Protein AF-A0A9P4MRL9-F1 (afdb_monomer_lite)

Radius of gyration: 18.35 Å; chains: 1; bounding box: 32×48×47 Å

Sequence (124 aa):
MLIGCDGSRSRVRQLRYPTSFQNNSLPIRLLGVLVSFTRSGCHAMLSLDPYFFKGTGPLTSAYLWFSFLSVPPGSNSNDEVVCQIIVSWPYRPGFRGREDAVDPPKSNSGKFLAVYHAGSPELG

Secondary structure (DSSP, 8-state):
------GGG-HHHHHH-TTS-PPPPPSEEEEEEEEEEETTTTHHHHHH-SSEEEEEETTTTEEEEEEESS-S--TTS-SEEEEEEEEEEE-STTGGG-SSPPPPPSSHHHHHHHHHHHT-S---

Structure (mmCIF, N/CA/C/O backbone):
data_AF-A0A9P4MRL9-F1
#
_entry.id   AF-A0A9P4MRL9-F1
#
loop_
_atom_site.group_PDB
_atom_site.id
_atom_site.type_symbol
_atom_site.label_atom_id
_atom_site.label_alt_id
_atom_site.label_comp_id
_atom_site.label_asym_id
_atom_site.label_entity_id
_atom_site.label_seq_id
_atom_site.pdbx_PDB_ins_code
_atom_site.Cartn_x
_atom_site.Cartn_y
_atom_site.Cartn_z
_atom_site.occupancy
_atom_site.B_iso_or_equiv
_atom_site.auth_seq_id
_atom_site.auth_comp_id
_atom_site.auth_asym_id
_atom_site.auth_atom_id
_atom_site.pdbx_PDB_model_num
ATO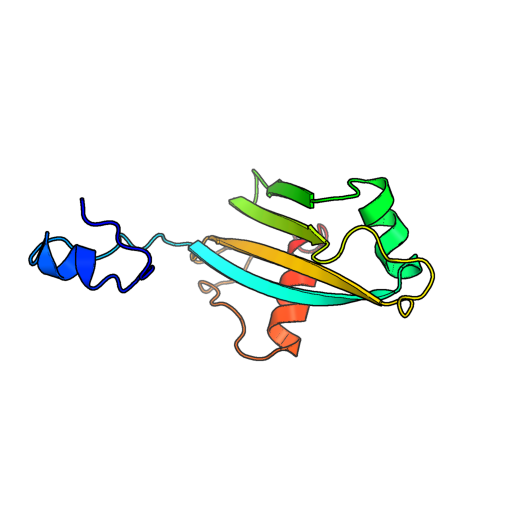M 1 N N . MET A 1 1 ? -10.964 27.034 14.138 1.00 82.69 1 MET A N 1
ATOM 2 C CA . MET A 1 1 ? -11.150 25.727 13.466 1.00 82.69 1 MET A CA 1
ATOM 3 C C . MET A 1 1 ? -9.912 24.878 13.727 1.00 82.69 1 MET A C 1
ATOM 5 O O . MET A 1 1 ? -8.823 25.398 13.536 1.00 82.69 1 MET A O 1
ATOM 9 N N . LEU A 1 2 ? -10.062 23.636 14.204 1.00 87.75 2 LEU A N 1
ATOM 10 C CA . LEU A 1 2 ? -8.951 22.699 14.440 1.00 87.75 2 LEU A CA 1
ATOM 11 C C . LEU A 1 2 ? -9.031 21.568 13.410 1.00 87.75 2 LEU A C 1
ATOM 13 O O . LEU A 1 2 ? -10.067 20.914 13.317 1.00 87.75 2 LEU A O 1
ATOM 17 N N . ILE A 1 3 ? -7.950 21.338 12.664 1.00 91.12 3 ILE A N 1
ATOM 18 C CA . ILE A 1 3 ? -7.831 20.235 11.702 1.00 91.12 3 ILE A CA 1
ATOM 19 C C . ILE A 1 3 ? -6.713 19.308 12.186 1.00 91.12 3 ILE A C 1
ATOM 21 O O . ILE A 1 3 ? -5.595 19.758 12.422 1.00 91.12 3 ILE A O 1
ATOM 25 N N . GLY A 1 4 ? -7.022 18.022 12.360 1.00 91.00 4 GLY A N 1
ATOM 26 C CA . GLY A 1 4 ? -6.040 16.995 12.712 1.00 91.00 4 GLY A CA 1
ATOM 27 C C . GLY A 1 4 ? -5.474 16.315 11.467 1.00 91.00 4 GLY A C 1
ATOM 28 O O . GLY A 1 4 ? -6.221 15.674 10.733 1.00 91.00 4 GLY A O 1
ATOM 29 N N . CYS A 1 5 ? -4.160 16.423 11.258 1.00 93.62 5 CYS A N 1
ATOM 30 C CA . CYS A 1 5 ? -3.415 15.762 10.174 1.00 93.62 5 CYS A CA 1
ATOM 31 C C . CYS A 1 5 ? -2.385 14.753 10.724 1.00 93.62 5 CYS A C 1
ATOM 33 O O . CYS A 1 5 ? -1.312 14.562 10.164 1.00 93.62 5 CYS A O 1
ATOM 35 N N . ASP A 1 6 ? -2.693 14.130 11.861 1.00 94.06 6 ASP A N 1
ATOM 36 C CA . ASP A 1 6 ? -1.797 13.318 12.697 1.00 94.06 6 ASP A CA 1
ATOM 37 C C . ASP A 1 6 ? -2.065 11.796 12.605 1.00 94.06 6 ASP A C 1
ATOM 39 O O . ASP A 1 6 ? -1.576 10.994 13.405 1.00 94.06 6 ASP A O 1
ATOM 43 N N . GLY A 1 7 ? -2.816 11.377 11.583 1.00 92.06 7 GLY A N 1
ATOM 44 C CA . GLY A 1 7 ? -2.909 9.987 11.133 1.00 92.06 7 GLY A CA 1
ATOM 45 C C . GLY A 1 7 ? -3.639 9.020 12.074 1.00 92.06 7 GLY A C 1
ATOM 46 O O . GLY A 1 7 ? -4.543 9.377 12.838 1.00 92.06 7 GLY A O 1
ATOM 47 N N . SER A 1 8 ? -3.273 7.734 11.996 1.00 91.50 8 SER A N 1
ATOM 48 C CA . SER A 1 8 ? -3.975 6.654 12.710 1.00 91.50 8 SER A CA 1
ATOM 49 C C . SER A 1 8 ? -3.874 6.771 14.232 1.00 91.50 8 SER A C 1
ATOM 51 O O . SER A 1 8 ? -4.787 6.328 14.926 1.00 91.50 8 SER A O 1
ATOM 53 N N . ARG A 1 9 ? -2.826 7.427 14.745 1.00 92.50 9 ARG A N 1
ATOM 54 C CA . ARG A 1 9 ? -2.581 7.683 16.175 1.00 92.50 9 ARG A CA 1
ATOM 55 C C . ARG A 1 9 ? -2.929 9.119 16.590 1.00 92.50 9 ARG A C 1
ATOM 57 O O . ARG A 1 9 ? -2.333 9.640 17.526 1.00 92.50 9 ARG A O 1
ATOM 64 N N . SER A 1 10 ? -3.894 9.734 15.902 1.00 95.38 10 SER A N 1
ATOM 65 C CA . SER A 1 10 ? -4.283 11.135 16.086 1.00 95.38 10 SER A CA 1
ATOM 66 C C . SER A 1 10 ? -4.469 11.536 17.554 1.00 95.38 10 SER A C 1
ATOM 68 O O . SER A 1 10 ? -5.350 11.026 18.254 1.00 95.38 10 SER A O 1
ATOM 70 N N . ARG A 1 11 ? -3.656 12.494 18.002 1.00 93.94 11 ARG A N 1
ATOM 71 C CA . ARG A 1 11 ? -3.762 13.150 19.302 1.00 93.94 11 ARG A CA 1
ATOM 72 C C . ARG A 1 11 ? -4.935 14.118 19.330 1.00 93.94 11 ARG A C 1
ATOM 74 O O . ARG A 1 11 ? -5.609 14.208 20.351 1.00 93.94 11 ARG A O 1
ATOM 81 N N . VAL A 1 12 ? -5.233 14.775 18.207 1.00 95.38 12 VAL A N 1
ATOM 82 C CA . VAL A 1 12 ? -6.425 15.628 18.078 1.00 95.38 12 VAL A CA 1
ATOM 83 C C . VAL A 1 12 ? -7.697 14.813 18.334 1.00 95.38 12 VAL A C 1
ATOM 85 O O . VAL A 1 12 ? -8.545 15.228 19.126 1.00 95.38 12 VAL A O 1
ATOM 88 N N . ARG A 1 13 ? -7.806 13.611 17.747 1.00 94.50 13 ARG A N 1
ATOM 89 C CA . ARG A 1 13 ? -8.944 12.709 17.980 1.00 94.50 13 ARG A CA 1
ATOM 90 C C . ARG A 1 13 ? -9.015 12.232 19.430 1.00 94.50 13 ARG A C 1
ATOM 92 O O . ARG A 1 13 ? -10.102 12.227 19.996 1.00 94.50 13 ARG A O 1
ATOM 99 N N . GLN A 1 14 ? -7.877 11.895 20.042 1.00 95.38 14 GLN A N 1
ATOM 100 C CA . GLN A 1 14 ? -7.809 11.521 21.463 1.00 95.38 14 GLN A CA 1
ATOM 101 C C . GLN A 1 14 ? -8.297 12.639 22.390 1.00 95.38 14 GLN A C 1
ATOM 103 O O . GLN A 1 14 ? -9.048 12.369 23.319 1.00 95.38 14 GLN A O 1
ATOM 108 N N . LEU A 1 15 ? -7.904 13.890 22.133 1.00 95.06 15 LEU A N 1
ATOM 109 C CA . LEU A 1 15 ? -8.318 15.032 22.952 1.00 95.06 15 LEU A CA 1
ATOM 110 C C . LEU A 1 15 ? -9.816 15.320 22.818 1.00 95.06 15 LEU A C 1
ATOM 112 O O . LEU A 1 15 ? -10.475 15.629 23.807 1.00 95.06 15 LEU A O 1
ATOM 116 N N . ARG A 1 16 ? -10.368 15.217 21.602 1.00 94.00 16 ARG A N 1
ATOM 117 C CA . ARG A 1 16 ? -11.782 15.532 21.356 1.00 94.00 16 ARG A CA 1
ATOM 118 C C . ARG A 1 16 ? -12.738 14.398 21.737 1.00 94.00 16 ARG A C 1
ATOM 120 O O . ARG A 1 16 ? -13.881 14.688 22.100 1.00 94.00 16 ARG A O 1
ATOM 127 N N . TYR A 1 17 ? -12.283 13.150 21.640 1.00 93.94 17 TYR A N 1
ATOM 128 C CA . TYR A 1 17 ? -13.068 11.930 21.851 1.00 93.94 17 TYR A CA 1
ATOM 129 C C . TYR A 1 17 ? -12.315 10.943 22.759 1.00 93.94 17 TYR A C 1
ATOM 131 O O . TYR A 1 17 ? -11.924 9.861 22.312 1.00 93.94 17 TYR A O 1
ATOM 139 N N . PRO A 1 18 ? -12.101 11.285 24.041 1.00 94.56 18 PRO A N 1
ATOM 140 C CA . PRO A 1 18 ? -11.195 10.547 24.924 1.00 94.56 18 PRO A CA 1
ATOM 141 C C . PRO A 1 18 ? -11.600 9.089 25.173 1.00 94.56 18 PRO A C 1
ATOM 143 O O . PRO A 1 18 ? -10.745 8.269 25.490 1.00 94.56 18 PRO A O 1
ATOM 146 N N . THR A 1 19 ? -12.873 8.739 24.992 1.00 96.62 19 THR A N 1
ATOM 147 C CA . THR A 1 19 ? -13.394 7.378 25.201 1.00 96.62 19 THR A CA 1
ATOM 148 C C . THR A 1 19 ? -13.619 6.595 23.905 1.00 96.62 19 THR A C 1
ATOM 150 O O . THR A 1 19 ? -13.830 5.388 23.958 1.00 96.62 19 THR A O 1
ATOM 153 N N . SER A 1 20 ? -13.560 7.244 22.736 1.00 94.06 20 SER A N 1
ATOM 154 C CA . SER A 1 20 ? -13.939 6.643 21.446 1.00 94.06 20 SER A CA 1
ATOM 155 C C . SER A 1 20 ? -12.991 7.018 20.298 1.00 94.06 20 SER A C 1
ATOM 157 O O . SER A 1 20 ? -13.398 7.110 19.143 1.00 94.06 20 SER A O 1
ATOM 159 N N . PHE A 1 21 ? -11.715 7.269 20.599 1.00 93.94 21 PHE A N 1
ATOM 160 C CA . PHE A 1 21 ? -10.706 7.664 19.605 1.00 93.94 21 PHE A CA 1
ATOM 161 C C . PHE A 1 21 ? -10.084 6.493 18.830 1.00 93.94 21 PHE A C 1
ATOM 163 O O . PHE A 1 21 ? -9.325 6.722 17.879 1.00 93.94 21 PHE A O 1
ATOM 170 N N . GLN A 1 22 ? -10.335 5.261 19.277 1.00 94.62 22 GLN A N 1
ATOM 171 C CA . GLN A 1 22 ? -9.738 4.048 18.725 1.00 94.62 22 GLN A CA 1
ATOM 172 C C . GLN A 1 22 ? -10.261 3.772 17.313 1.00 94.62 22 GLN A C 1
ATOM 174 O O . GLN A 1 22 ? -11.422 4.033 17.006 1.00 94.62 22 GLN A O 1
ATOM 179 N N . ASN A 1 23 ? -9.400 3.237 16.446 1.00 92.44 23 ASN A N 1
ATOM 180 C CA . ASN A 1 23 ? -9.812 2.848 15.097 1.00 92.44 23 ASN A CA 1
ATOM 181 C C . ASN A 1 23 ? -10.449 1.456 15.119 1.00 92.44 23 ASN A C 1
ATOM 183 O O . ASN A 1 23 ? -9.954 0.552 15.793 1.00 92.44 23 ASN A O 1
ATOM 187 N N . ASN A 1 24 ? -11.476 1.258 14.294 1.00 91.44 24 ASN A N 1
ATOM 188 C CA . ASN A 1 24 ? -11.987 -0.077 14.003 1.00 91.44 24 ASN A CA 1
ATOM 189 C C . ASN A 1 24 ? -10.972 -0.821 13.129 1.00 91.44 24 ASN A C 1
ATOM 191 O O . ASN A 1 24 ? -10.661 -0.387 12.018 1.00 91.44 24 ASN A O 1
ATOM 195 N N . SER A 1 25 ? -10.438 -1.930 13.638 1.00 91.00 25 SER A N 1
ATOM 196 C CA . SER A 1 25 ? -9.496 -2.758 12.885 1.00 91.00 25 SER A CA 1
ATOM 197 C C . SER A 1 25 ? -10.255 -3.650 11.912 1.00 91.00 25 SER A C 1
ATOM 199 O O . SER A 1 25 ? -11.076 -4.467 12.322 1.00 91.00 25 SER A O 1
ATOM 201 N N . LEU A 1 26 ? -9.974 -3.498 10.620 1.00 91.62 26 LEU A N 1
ATOM 202 C CA . LEU A 1 26 ? -10.530 -4.366 9.587 1.00 91.62 26 LEU A CA 1
ATOM 203 C C . LEU A 1 26 ? -9.705 -5.661 9.490 1.00 91.62 26 LEU A C 1
ATOM 205 O O . LEU A 1 26 ? -8.479 -5.603 9.635 1.00 91.62 26 LEU A O 1
ATOM 209 N N . PRO A 1 27 ? -10.325 -6.819 9.195 1.00 93.31 27 PRO A N 1
ATOM 210 C CA . PRO A 1 27 ? -9.623 -8.087 8.984 1.00 93.31 27 PRO A CA 1
ATOM 211 C C . PRO A 1 27 ? -8.967 -8.119 7.594 1.00 93.31 27 PRO A C 1
ATOM 213 O O . PRO A 1 27 ? -9.234 -8.987 6.768 1.00 93.31 27 PRO A O 1
ATOM 216 N N . ILE A 1 28 ? -8.130 -7.125 7.309 1.00 93.06 28 ILE A N 1
ATOM 217 C CA . ILE A 1 28 ? -7.435 -6.919 6.040 1.00 93.06 28 ILE A CA 1
ATOM 218 C C . ILE A 1 28 ? -5.975 -6.606 6.367 1.00 93.06 28 ILE A C 1
ATOM 220 O O . ILE A 1 28 ? -5.667 -5.963 7.376 1.00 93.06 28 ILE A O 1
ATOM 224 N N . ARG A 1 29 ? -5.060 -7.068 5.521 1.00 93.69 29 ARG A N 1
ATOM 225 C CA . ARG A 1 29 ? -3.657 -6.652 5.534 1.00 93.69 29 ARG A CA 1
ATOM 226 C C . ARG A 1 29 ? -3.347 -5.866 4.284 1.00 93.69 29 ARG A 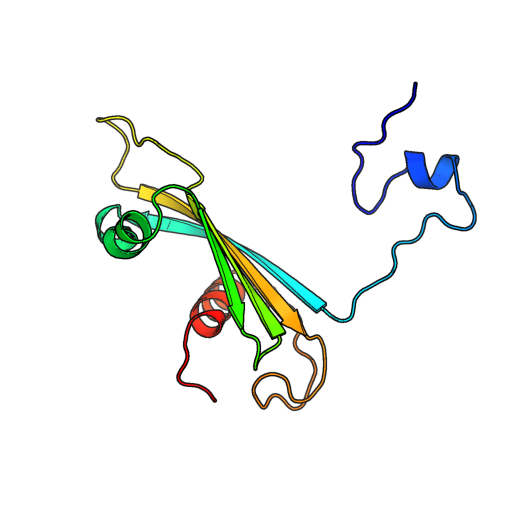C 1
ATOM 228 O O . ARG A 1 29 ? -3.899 -6.140 3.228 1.00 93.69 29 ARG A O 1
ATOM 235 N N . LEU A 1 30 ? -2.488 -4.869 4.435 1.00 93.25 30 LEU A N 1
ATOM 236 C CA . LEU A 1 30 ? -2.078 -3.974 3.367 1.00 93.25 30 LEU A CA 1
ATOM 237 C C . LEU A 1 30 ? -0.559 -3.864 3.380 1.00 93.25 30 LEU A C 1
ATOM 239 O O . LEU A 1 30 ? 0.054 -3.709 4.437 1.00 93.25 30 LEU A O 1
ATOM 243 N N . LEU A 1 31 ? 0.033 -3.935 2.196 1.00 94.75 31 LEU A N 1
ATOM 244 C CA . LEU A 1 31 ? 1.458 -3.781 1.972 1.00 94.75 31 LEU A CA 1
ATOM 245 C C . LEU A 1 31 ? 1.670 -2.787 0.836 1.00 94.75 31 LEU A C 1
ATOM 247 O O . LEU A 1 31 ? 1.193 -3.005 -0.272 1.00 94.75 31 LEU A O 1
ATOM 251 N N . GLY A 1 32 ? 2.410 -1.719 1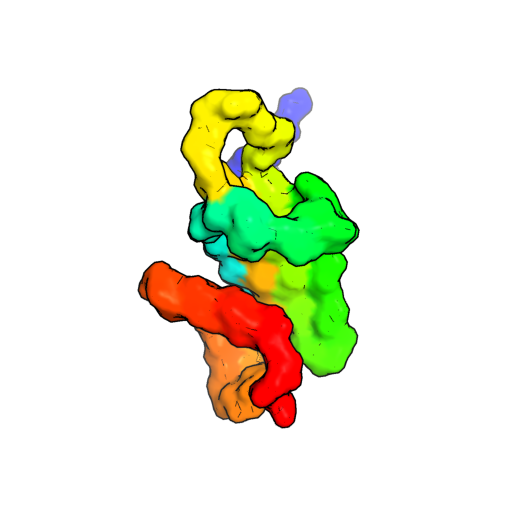.120 1.00 93.12 32 GLY A N 1
ATOM 252 C CA . GLY A 1 32 ? 2.932 -0.803 0.113 1.00 93.12 32 GLY A CA 1
ATOM 253 C C . GLY A 1 32 ? 4.425 -1.027 -0.093 1.00 93.12 32 GLY A C 1
ATOM 254 O O . GLY A 1 32 ? 5.165 -1.195 0.880 1.00 93.12 32 GLY A O 1
ATOM 255 N N . VAL A 1 33 ? 4.868 -1.006 -1.345 1.00 92.44 33 VAL A N 1
ATOM 256 C CA . VAL A 1 33 ? 6.281 -1.034 -1.731 1.00 92.44 33 VAL A CA 1
ATOM 257 C C . VAL A 1 33 ? 6.579 0.072 -2.734 1.00 92.44 33 VAL A C 1
ATOM 259 O O . VAL A 1 33 ? 5.707 0.494 -3.496 1.00 92.44 33 VAL A O 1
ATOM 262 N N . LEU A 1 34 ? 7.833 0.515 -2.728 1.00 91.31 34 LEU A N 1
ATOM 263 C CA . LEU A 1 34 ? 8.413 1.323 -3.789 1.00 91.31 34 LEU A CA 1
ATOM 264 C C . LEU A 1 34 ? 9.369 0.439 -4.574 1.00 91.31 34 LEU A C 1
ATOM 266 O O . LEU A 1 34 ? 10.184 -0.263 -3.974 1.00 91.31 34 LEU A O 1
ATOM 270 N N . VAL A 1 35 ? 9.235 0.450 -5.894 1.00 87.38 35 VAL A N 1
ATOM 271 C CA . VAL A 1 35 ? 10.059 -0.362 -6.786 1.00 87.38 35 VAL A CA 1
ATOM 272 C C . VAL A 1 35 ? 10.558 0.511 -7.919 1.00 87.38 35 VAL A C 1
ATOM 274 O O . VAL A 1 35 ? 9.778 1.205 -8.569 1.00 87.38 35 VAL A O 1
ATOM 277 N N . SER A 1 36 ? 11.861 0.449 -8.145 1.00 87.25 36 SER A N 1
ATOM 278 C CA . SER A 1 36 ? 12.507 1.052 -9.296 1.00 87.25 36 SER A CA 1
ATOM 279 C C . SER A 1 36 ? 12.513 0.079 -10.463 1.00 87.25 36 SER A C 1
ATOM 281 O O . SER A 1 36 ? 12.923 -1.074 -10.320 1.00 87.25 36 SER A O 1
ATOM 283 N N . PHE A 1 37 ? 12.087 0.553 -11.624 1.00 84.69 37 PHE A N 1
ATOM 284 C CA . PHE A 1 37 ? 12.125 -0.192 -12.874 1.00 84.69 37 PHE A CA 1
ATOM 285 C C . PHE A 1 37 ? 12.835 0.619 -13.944 1.00 84.69 37 PHE A C 1
ATOM 287 O O . PHE A 1 37 ? 12.869 1.842 -13.875 1.00 84.69 37 PHE A O 1
ATOM 294 N N . THR A 1 38 ? 13.345 -0.047 -14.976 1.00 86.31 38 THR A N 1
ATOM 295 C CA . THR A 1 38 ? 13.731 0.665 -16.193 1.00 86.31 38 THR A CA 1
ATOM 296 C C . THR A 1 38 ? 12.486 1.108 -16.959 1.00 86.31 38 THR A C 1
ATOM 298 O O . THR A 1 38 ? 11.437 0.457 -16.910 1.00 86.31 38 THR A O 1
ATOM 301 N N . ARG A 1 39 ? 12.596 2.183 -17.739 1.00 80.69 39 ARG A N 1
ATOM 302 C CA . ARG A 1 39 ? 11.505 2.673 -18.590 1.00 80.69 39 ARG A CA 1
ATOM 303 C C . ARG A 1 39 ? 11.001 1.610 -19.567 1.00 80.69 39 ARG A C 1
ATOM 305 O O . ARG A 1 39 ? 9.795 1.489 -19.768 1.00 80.69 39 ARG A O 1
ATOM 312 N N . SER A 1 40 ? 11.912 0.813 -20.127 1.00 83.94 40 SER A N 1
ATOM 313 C CA . SER A 1 40 ? 11.570 -0.341 -20.965 1.00 83.94 40 SER A CA 1
ATOM 314 C C . SER A 1 40 ? 10.833 -1.430 -20.178 1.00 83.94 40 SER A C 1
ATOM 316 O O . SER A 1 40 ? 9.835 -1.956 -20.664 1.00 83.94 40 SER A O 1
ATOM 318 N N . GLY A 1 41 ? 11.250 -1.711 -18.938 1.00 84.38 41 GLY A N 1
ATOM 319 C CA . GLY A 1 41 ? 10.585 -2.667 -18.047 1.00 84.38 41 GLY A CA 1
ATOM 320 C C . GLY A 1 41 ? 9.167 -2.250 -17.644 1.00 84.38 41 GLY A C 1
ATOM 321 O O . GLY A 1 41 ? 8.314 -3.102 -17.416 1.00 84.38 41 GLY A O 1
ATOM 322 N N . CYS A 1 42 ? 8.882 -0.946 -17.626 1.00 83.94 42 CYS A N 1
ATOM 323 C CA . CYS A 1 42 ? 7.553 -0.400 -17.348 1.00 83.94 42 CYS A CA 1
ATOM 324 C C . CYS A 1 42 ? 6.688 -0.154 -18.590 1.00 83.94 42 CYS A C 1
ATOM 326 O O . CYS A 1 42 ? 5.571 0.338 -18.438 1.00 83.94 42 CYS A O 1
ATOM 328 N N . HIS A 1 43 ? 7.148 -0.482 -19.802 1.00 84.25 43 HIS A N 1
ATOM 329 C CA . HIS A 1 43 ? 6.437 -0.123 -21.035 1.00 84.25 43 HIS A CA 1
ATOM 330 C C . HIS A 1 43 ? 4.997 -0.656 -21.082 1.00 84.25 43 HIS A C 1
ATOM 332 O O . HIS A 1 43 ? 4.082 0.078 -21.453 1.00 84.25 43 HIS A O 1
ATOM 338 N N . ALA A 1 44 ? 4.780 -1.899 -20.643 1.00 85.94 44 ALA A N 1
ATOM 339 C CA . ALA A 1 44 ? 3.443 -2.485 -20.566 1.00 85.94 44 ALA A CA 1
ATOM 340 C C . ALA A 1 44 ? 2.523 -1.706 -19.611 1.00 85.94 44 ALA A C 1
ATOM 342 O O . ALA A 1 44 ? 1.372 -1.441 -19.946 1.00 85.94 44 ALA A O 1
ATOM 343 N N . MET A 1 45 ? 3.043 -1.283 -18.455 1.00 86.62 45 MET A N 1
ATOM 344 C CA . MET A 1 45 ? 2.273 -0.503 -17.480 1.00 86.62 45 MET A CA 1
ATOM 345 C C . MET A 1 45 ? 1.992 0.911 -17.988 1.00 86.62 45 MET A C 1
ATOM 347 O O . MET A 1 45 ? 0.859 1.364 -17.895 1.00 86.62 45 MET A O 1
ATOM 351 N N . LEU A 1 46 ? 2.979 1.568 -18.606 1.00 83.06 46 LEU A N 1
ATOM 352 C CA . LEU A 1 46 ? 2.814 2.884 -19.235 1.00 83.06 46 LEU A CA 1
ATOM 353 C C . LEU A 1 46 ? 1.786 2.866 -20.375 1.00 83.06 46 LEU A C 1
ATOM 355 O O . LEU A 1 46 ? 1.090 3.855 -20.581 1.00 83.06 46 LEU A O 1
ATOM 359 N N . SER A 1 47 ? 1.708 1.755 -21.112 1.00 86.75 47 SER A N 1
ATOM 360 C CA . SER A 1 47 ? 0.743 1.574 -22.202 1.00 86.75 47 SER A CA 1
ATOM 361 C C . SER A 1 47 ? -0.671 1.303 -21.691 1.00 86.75 47 SER A C 1
ATOM 363 O O . SER A 1 47 ? -1.634 1.622 -22.381 1.00 86.75 47 SER A O 1
ATOM 365 N N . LEU A 1 48 ? -0.797 0.708 -20.500 1.00 87.62 48 LEU A N 1
ATOM 366 C CA . LEU A 1 48 ? -2.081 0.451 -19.855 1.00 87.62 48 LEU A CA 1
ATOM 367 C C . LEU A 1 48 ? -2.658 1.729 -19.234 1.00 87.62 48 LEU A C 1
ATOM 369 O O . LEU A 1 48 ? -3.794 2.090 -19.524 1.00 87.62 48 LEU A O 1
ATOM 373 N N . ASP A 1 49 ? -1.878 2.392 -18.378 1.00 85.44 49 ASP A N 1
ATOM 374 C CA . ASP A 1 49 ? -2.220 3.680 -17.777 1.00 85.44 49 ASP A CA 1
ATOM 375 C C . ASP A 1 49 ? -0.928 4.445 -17.423 1.00 85.44 49 ASP A C 1
ATOM 377 O O . ASP A 1 49 ? -0.117 3.955 -16.629 1.00 85.44 49 ASP A O 1
ATOM 381 N N . PRO A 1 50 ? -0.704 5.650 -17.976 1.00 77.50 50 PRO A N 1
ATOM 382 C CA . PRO A 1 50 ? 0.529 6.401 -17.754 1.00 77.50 50 PRO A CA 1
ATOM 383 C C . PRO A 1 50 ? 0.634 7.047 -16.362 1.00 77.50 50 PRO A C 1
ATOM 385 O O . PRO A 1 50 ? 1.690 7.585 -16.030 1.00 77.50 50 PRO A O 1
ATOM 388 N N . TYR A 1 51 ? -0.423 7.020 -15.548 1.00 77.06 51 TYR A N 1
ATOM 389 C CA . TYR A 1 51 ? -0.471 7.674 -14.243 1.00 77.06 51 TYR A CA 1
ATOM 390 C C . TYR A 1 51 ? -0.628 6.663 -13.110 1.00 77.06 51 TYR A C 1
ATOM 392 O O . TYR A 1 51 ? 0.272 6.508 -12.276 1.00 77.06 51 TYR A O 1
ATOM 400 N N . PHE A 1 52 ? -1.772 5.988 -13.049 1.00 82.38 52 PHE A N 1
ATOM 401 C CA . PHE A 1 52 ? -2.068 5.006 -12.017 1.00 82.38 52 PHE A CA 1
ATOM 402 C C . PHE A 1 52 ? -3.268 4.153 -12.405 1.00 82.38 52 PHE A C 1
ATOM 404 O O . PHE A 1 52 ? -4.254 4.651 -12.931 1.00 82.38 52 PHE A O 1
ATOM 411 N N . PHE A 1 53 ? -3.250 2.884 -12.017 1.00 87.31 53 PHE A N 1
ATOM 412 C CA . PHE A 1 53 ? -4.413 2.017 -12.146 1.00 87.31 53 PHE A CA 1
ATOM 413 C C . PHE A 1 53 ? -4.679 1.269 -10.845 1.00 87.31 53 PHE A C 1
ATOM 415 O O . PHE A 1 53 ? -3.813 1.105 -9.979 1.00 87.31 53 PHE A O 1
ATOM 422 N N . LYS A 1 54 ? -5.928 0.836 -10.689 1.00 90.12 54 LYS A N 1
ATOM 423 C CA . LYS A 1 54 ? -6.398 0.105 -9.515 1.00 90.12 54 LYS A CA 1
ATOM 424 C C . LYS A 1 54 ? -7.204 -1.093 -9.970 1.00 90.12 54 LYS A C 1
ATOM 426 O O . LYS A 1 54 ? -7.957 -1.003 -10.934 1.00 90.12 54 LYS A O 1
ATOM 431 N N . GLY A 1 55 ? -7.060 -2.196 -9.252 1.00 87.19 55 GLY A N 1
ATOM 432 C CA . GLY A 1 55 ? -7.757 -3.439 -9.536 1.00 87.19 55 GLY A CA 1
ATOM 433 C C . GLY A 1 55 ? -8.338 -4.041 -8.271 1.00 87.19 55 GLY A C 1
ATOM 434 O O . GLY A 1 55 ? -7.768 -3.918 -7.186 1.00 87.19 55 GLY A O 1
ATOM 435 N N . THR A 1 56 ? -9.471 -4.716 -8.420 1.00 87.44 56 THR A N 1
ATOM 436 C CA . THR A 1 56 ? -10.018 -5.591 -7.383 1.00 87.44 56 THR A CA 1
ATOM 437 C C . THR A 1 56 ? -10.238 -6.971 -7.976 1.00 87.44 56 THR A C 1
ATOM 439 O O . THR A 1 56 ? -10.679 -7.101 -9.115 1.00 87.44 56 THR A O 1
ATOM 442 N N . GLY A 1 57 ? -9.903 -8.005 -7.213 1.00 82.62 57 GLY A N 1
ATOM 443 C CA . GLY A 1 57 ? -10.233 -9.381 -7.553 1.00 82.62 57 GLY A CA 1
ATOM 444 C C . GLY A 1 57 ? -11.515 -9.779 -6.827 1.00 82.62 57 GLY A C 1
ATOM 445 O O . GLY A 1 57 ? -11.431 -10.032 -5.627 1.00 82.62 57 GLY A O 1
ATOM 446 N N . PRO A 1 58 ? -12.686 -9.868 -7.484 1.00 81.12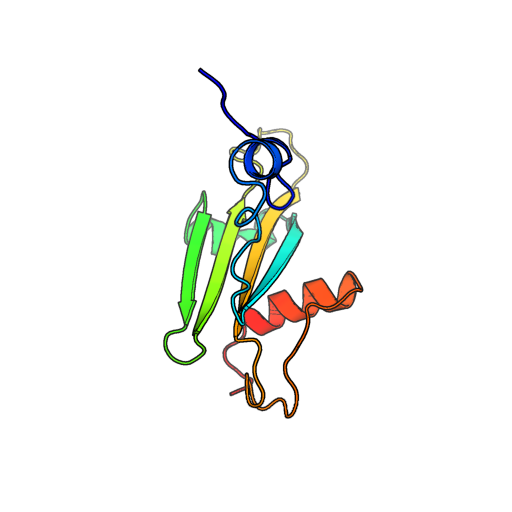 58 PRO A N 1
ATOM 447 C CA . PRO A 1 58 ? -13.934 -10.214 -6.797 1.00 81.12 58 PRO A CA 1
ATOM 448 C C . PRO A 1 58 ? -13.871 -11.599 -6.132 1.00 81.12 58 PRO A C 1
ATOM 450 O O . PRO A 1 58 ? -14.363 -11.768 -5.021 1.00 81.12 58 PRO A O 1
ATOM 453 N N . LEU A 1 59 ? -13.184 -12.562 -6.757 1.00 82.12 59 LEU A N 1
ATOM 454 C CA . LEU A 1 59 ? -13.011 -13.920 -6.225 1.00 82.12 59 LEU A CA 1
ATOM 455 C C . LEU A 1 59 ? -12.080 -13.978 -5.006 1.00 82.12 59 LEU A C 1
ATOM 457 O O . LEU A 1 59 ? -12.307 -14.743 -4.074 1.00 82.12 59 LEU A O 1
ATOM 461 N N . THR A 1 60 ? -11.022 -13.168 -5.000 1.00 80.06 60 THR A N 1
ATOM 462 C CA . THR A 1 60 ? -9.994 -13.194 -3.947 1.00 80.06 60 THR A CA 1
ATOM 463 C C . THR A 1 60 ? -10.229 -12.146 -2.865 1.00 80.06 60 THR A C 1
ATOM 465 O O . THR A 1 60 ? -9.590 -12.197 -1.815 1.00 80.06 60 THR A O 1
ATOM 468 N N . SER A 1 61 ? -11.122 -11.184 -3.119 1.00 85.69 61 SER A N 1
ATOM 469 C CA . SER A 1 61 ? -11.271 -9.949 -2.341 1.00 85.69 61 SER A CA 1
ATOM 470 C C . SER A 1 61 ? -9.944 -9.195 -2.157 1.00 85.69 61 SER A C 1
ATOM 472 O O . SER A 1 61 ? -9.758 -8.486 -1.169 1.00 85.69 61 SER A O 1
ATOM 474 N N . ALA A 1 62 ? -9.002 -9.376 -3.089 1.00 85.94 62 ALA A N 1
ATOM 475 C CA . ALA A 1 62 ? -7.727 -8.674 -3.089 1.00 85.94 62 ALA A CA 1
ATOM 476 C C . ALA A 1 62 ? -7.852 -7.335 -3.820 1.00 85.94 62 ALA A C 1
ATOM 478 O O . ALA A 1 62 ? -8.644 -7.193 -4.756 1.00 85.94 62 ALA A O 1
ATOM 479 N N . TYR A 1 63 ? -7.038 -6.370 -3.412 1.00 89.69 63 TYR A N 1
ATOM 480 C CA . TYR A 1 63 ? -6.950 -5.057 -4.041 1.00 89.69 63 TYR A CA 1
ATOM 481 C C . TYR A 1 63 ? -5.515 -4.772 -4.477 1.00 89.69 63 TYR A C 1
ATOM 483 O O . TYR A 1 63 ? -4.567 -5.131 -3.777 1.00 89.69 63 TYR A O 1
ATOM 491 N N . LEU A 1 64 ? -5.378 -4.093 -5.613 1.00 90.81 64 LEU A N 1
ATOM 492 C CA . LEU A 1 64 ? -4.125 -3.596 -6.163 1.00 90.81 64 LEU A CA 1
ATOM 493 C C . LEU A 1 64 ? -4.262 -2.102 -6.466 1.00 90.81 64 LEU A C 1
ATOM 495 O O . LEU A 1 64 ? -5.225 -1.668 -7.094 1.00 90.81 64 LEU A O 1
ATOM 499 N N . TRP A 1 65 ? -3.254 -1.338 -6.074 1.00 92.50 65 TRP A N 1
ATOM 500 C CA . TRP A 1 65 ? -2.963 -0.000 -6.568 1.00 92.50 65 TRP A CA 1
ATOM 501 C C . TRP A 1 65 ? -1.576 -0.026 -7.193 1.00 92.50 65 TRP A C 1
ATOM 503 O O . TRP A 1 65 ? -0.626 -0.493 -6.563 1.00 92.50 65 TRP A O 1
ATOM 513 N N . PHE A 1 66 ? -1.447 0.545 -8.379 1.00 91.25 66 PHE A N 1
ATOM 514 C CA . PHE A 1 66 ? -0.169 0.820 -9.013 1.00 91.25 66 PHE A CA 1
ATOM 515 C C . PHE A 1 66 ? -0.137 2.281 -9.456 1.00 91.25 66 PHE A C 1
ATOM 517 O O . PHE A 1 66 ? -1.107 2.765 -10.035 1.00 91.25 66 PHE A O 1
ATOM 524 N N . SER A 1 67 ? 0.965 2.984 -9.211 1.00 90.69 67 SER A N 1
ATOM 525 C CA . SER A 1 67 ? 1.163 4.352 -9.699 1.00 90.69 67 SER A CA 1
ATOM 526 C C . SER A 1 67 ? 2.629 4.672 -9.928 1.00 90.69 67 SER A C 1
ATOM 528 O O . SER A 1 67 ? 3.490 4.247 -9.157 1.00 90.69 67 SER A O 1
ATOM 530 N N . PHE A 1 68 ? 2.903 5.507 -10.922 1.00 88.38 68 PHE A N 1
ATOM 531 C CA . PHE A 1 68 ? 4.217 6.113 -11.103 1.00 88.38 68 PHE A CA 1
ATOM 532 C C . PHE A 1 68 ? 4.371 7.309 -10.157 1.00 88.38 68 PHE A C 1
ATOM 534 O O . PHE A 1 68 ? 3.478 8.148 -10.066 1.00 88.38 68 PHE A O 1
ATOM 541 N N . LEU A 1 69 ? 5.489 7.392 -9.428 1.00 85.12 69 LEU A N 1
ATOM 542 C CA . LEU A 1 69 ? 5.751 8.515 -8.516 1.00 85.12 69 LEU A CA 1
ATOM 543 C C . LEU A 1 69 ? 6.416 9.714 -9.204 1.00 85.12 69 LEU A C 1
ATOM 545 O O . LEU A 1 69 ? 6.395 10.815 -8.659 1.00 85.12 69 LEU A O 1
ATOM 549 N N . SER A 1 70 ? 6.978 9.520 -10.397 1.00 69.88 70 SER A N 1
ATOM 550 C CA . SER A 1 70 ? 7.602 10.570 -11.201 1.00 69.88 70 SER A CA 1
ATOM 551 C C . SER A 1 70 ? 7.055 10.552 -12.632 1.00 69.88 70 SER A C 1
ATOM 553 O O . SER A 1 70 ? 7.401 9.682 -13.429 1.00 69.88 70 SER A O 1
ATOM 555 N N . VAL A 1 71 ? 6.206 11.528 -12.978 1.00 60.31 71 VAL A N 1
ATOM 556 C CA . VAL A 1 71 ? 5.761 11.782 -14.361 1.00 60.31 71 VAL A CA 1
ATOM 557 C C . VAL A 1 71 ? 5.673 13.303 -14.596 1.00 60.31 71 VAL A C 1
ATOM 559 O O . VAL A 1 71 ? 5.094 13.988 -13.752 1.00 60.31 71 VAL A O 1
ATOM 562 N N . PRO A 1 72 ? 6.207 13.850 -15.710 1.00 58.31 72 PRO A N 1
ATOM 563 C CA . PRO A 1 72 ? 6.918 13.164 -16.785 1.00 58.31 72 PRO A CA 1
ATOM 564 C C . PRO A 1 72 ? 8.425 13.035 -16.494 1.00 58.31 72 PRO A C 1
ATOM 566 O O . PRO A 1 72 ? 9.017 13.942 -15.907 1.00 58.31 72 PRO A O 1
ATOM 569 N N . PRO A 1 73 ? 9.076 11.943 -16.929 1.00 54.47 73 PRO A N 1
ATOM 570 C CA . PRO A 1 73 ? 10.532 11.854 -16.913 1.00 54.47 73 PRO A CA 1
ATOM 571 C C . PRO A 1 73 ? 11.099 12.960 -17.810 1.00 54.47 73 PRO A C 1
ATOM 573 O O . PRO A 1 73 ? 10.834 12.987 -19.015 1.00 54.47 73 PRO A O 1
ATOM 576 N N . GLY A 1 74 ? 11.837 13.903 -17.222 1.00 54.56 74 GLY A N 1
ATOM 577 C CA . GLY A 1 74 ? 12.584 14.898 -17.988 1.00 54.56 74 GLY A CA 1
ATOM 578 C C . GLY A 1 74 ? 13.545 14.199 -18.951 1.00 54.56 74 GLY A C 1
ATOM 579 O O . GLY A 1 74 ? 14.022 13.104 -18.666 1.00 54.56 74 GLY A O 1
ATOM 580 N N . SER A 1 75 ? 13.867 14.830 -20.081 1.00 55.38 75 SER A N 1
ATOM 581 C CA . SER A 1 75 ? 14.747 14.285 -21.134 1.00 55.38 75 SER A CA 1
ATOM 582 C C . SER A 1 75 ? 16.137 13.824 -20.660 1.00 55.38 75 SER A C 1
ATOM 584 O O . SER A 1 75 ? 16.861 13.206 -21.432 1.00 55.38 75 SER A O 1
ATOM 586 N N . ASN A 1 76 ? 16.504 14.129 -19.411 1.00 53.84 76 ASN A N 1
ATOM 587 C CA . ASN A 1 76 ? 17.813 13.885 -18.811 1.00 53.84 76 ASN A CA 1
ATOM 588 C C . ASN A 1 76 ? 17.759 12.959 -17.579 1.00 53.84 76 ASN A C 1
ATOM 590 O O . ASN A 1 76 ? 18.769 12.816 -16.893 1.00 53.84 76 ASN A O 1
ATOM 594 N N . SER A 1 77 ? 16.604 12.386 -17.224 1.00 56.06 77 SER A N 1
ATOM 595 C CA . SER A 1 77 ? 16.534 11.487 -16.068 1.00 56.06 77 SER A CA 1
ATOM 596 C C . SER A 1 77 ? 17.070 10.110 -16.448 1.00 56.06 77 SER A C 1
ATOM 598 O O . SER A 1 77 ? 16.628 9.562 -17.457 1.00 56.06 77 SER A O 1
ATOM 600 N N . ASN A 1 78 ? 17.975 9.558 -15.625 1.00 61.09 78 ASN A N 1
ATOM 601 C CA . ASN A 1 78 ? 18.327 8.133 -15.605 1.00 61.09 78 ASN A CA 1
ATOM 602 C C . ASN A 1 78 ? 17.090 7.294 -15.952 1.00 61.09 78 ASN A C 1
ATOM 604 O O . ASN A 1 78 ? 16.015 7.595 -15.439 1.00 61.09 78 ASN A O 1
ATOM 608 N N . ASP A 1 79 ? 17.236 6.262 -16.785 1.00 73.12 79 ASP A N 1
ATOM 609 C CA . ASP A 1 79 ? 16.166 5.378 -17.294 1.00 73.12 79 ASP A CA 1
ATOM 610 C C . ASP A 1 79 ? 15.307 4.677 -16.212 1.00 73.12 79 ASP A C 1
ATOM 612 O O . ASP A 1 79 ? 14.515 3.787 -16.516 1.00 73.12 79 ASP A O 1
ATOM 616 N N . GLU A 1 80 ? 15.464 5.053 -14.949 1.00 78.06 80 GLU A N 1
ATOM 617 C CA . GLU A 1 80 ? 14.785 4.561 -13.769 1.00 78.06 80 GLU A CA 1
ATOM 618 C C . GLU A 1 80 ? 13.461 5.300 -13.519 1.00 78.06 80 GLU A C 1
ATOM 620 O O . GLU A 1 80 ? 13.386 6.524 -13.395 1.00 78.06 80 GLU A O 1
ATOM 625 N N . VAL A 1 81 ? 12.395 4.520 -13.392 1.00 82.56 81 VAL A N 1
ATOM 626 C CA . VAL A 1 81 ? 11.049 4.960 -13.054 1.00 82.56 81 VAL A CA 1
ATOM 627 C C . VAL A 1 81 ? 10.680 4.351 -11.708 1.00 82.56 81 VAL A C 1
ATOM 629 O O . VAL A 1 81 ? 10.667 3.128 -11.547 1.00 82.56 81 VAL A O 1
ATOM 632 N N . VAL A 1 82 ? 10.352 5.203 -10.736 1.00 87.25 82 VAL A N 1
ATOM 633 C CA . VAL A 1 82 ? 9.921 4.751 -9.410 1.00 87.25 82 VAL A CA 1
ATOM 634 C C . VAL A 1 82 ? 8.413 4.554 -9.406 1.00 87.25 82 VAL A C 1
ATOM 636 O O . VAL A 1 82 ? 7.637 5.477 -9.663 1.00 87.25 82 VAL A O 1
ATOM 639 N N . CYS A 1 83 ? 7.998 3.341 -9.068 1.00 88.62 83 CYS A N 1
ATOM 640 C CA . CYS A 1 83 ? 6.606 2.943 -8.956 1.00 88.62 83 CYS A CA 1
ATOM 641 C C . CYS A 1 83 ? 6.239 2.719 -7.491 1.00 88.62 83 CYS A C 1
ATOM 643 O O . CYS A 1 83 ? 7.011 2.152 -6.716 1.00 88.62 83 CYS A O 1
ATOM 645 N N . GLN A 1 84 ? 5.024 3.110 -7.128 1.00 92.38 84 GLN A N 1
ATOM 646 C CA . GLN A 1 84 ? 4.375 2.694 -5.897 1.00 92.38 84 GLN A CA 1
ATOM 647 C C . GLN A 1 84 ? 3.381 1.583 -6.215 1.00 92.38 84 GLN A C 1
ATOM 649 O O . GLN A 1 84 ? 2.501 1.746 -7.061 1.00 92.38 84 GLN A O 1
ATOM 654 N N . ILE A 1 85 ? 3.507 0.469 -5.497 1.00 91.81 85 ILE A N 1
ATOM 655 C CA . ILE A 1 85 ? 2.585 -0.660 -5.595 1.00 91.81 85 ILE A CA 1
ATOM 656 C C . ILE A 1 85 ? 2.013 -0.927 -4.211 1.00 91.81 85 ILE A C 1
ATOM 658 O O . ILE A 1 85 ? 2.763 -1.092 -3.248 1.00 91.81 85 ILE A O 1
ATOM 662 N N . ILE A 1 86 ? 0.689 -0.958 -4.097 1.00 93.62 86 ILE A N 1
ATOM 663 C CA . ILE A 1 86 ? -0.009 -1.287 -2.856 1.00 93.62 86 ILE A CA 1
ATOM 664 C C . ILE A 1 86 ? -0.915 -2.472 -3.123 1.00 93.62 86 ILE A C 1
ATOM 666 O O . ILE A 1 86 ? -1.737 -2.442 -4.033 1.00 93.62 86 ILE A O 1
ATOM 670 N N . VAL A 1 87 ? -0.784 -3.500 -2.300 1.00 92.50 87 VAL A N 1
ATOM 671 C CA . VAL A 1 87 ? -1.640 -4.681 -2.344 1.00 92.50 87 VAL A CA 1
ATOM 672 C C . VAL A 1 87 ? -2.319 -4.864 -1.000 1.00 92.50 87 VAL A C 1
ATOM 674 O O . VAL A 1 87 ? -1.728 -4.590 0.048 1.00 92.50 87 VAL A O 1
ATOM 677 N N . SER A 1 88 ? -3.564 -5.325 -1.015 1.00 92.62 88 SER A N 1
ATOM 678 C CA . SER A 1 88 ? -4.249 -5.747 0.202 1.00 92.62 88 SER A CA 1
ATOM 679 C C . SER A 1 88 ? -4.969 -7.073 0.017 1.00 92.62 88 SER A C 1
ATOM 681 O O . SER A 1 88 ? -5.336 -7.454 -1.098 1.00 92.62 88 SER A O 1
ATOM 683 N N . TRP A 1 89 ? -5.126 -7.796 1.123 1.00 92.00 89 TRP A N 1
ATOM 684 C CA . TRP A 1 89 ? -5.769 -9.102 1.149 1.00 92.00 89 TRP A CA 1
ATOM 685 C C . TRP A 1 89 ? -6.529 -9.347 2.460 1.00 92.00 89 TRP A C 1
ATOM 687 O O . TRP A 1 89 ? -6.186 -8.760 3.493 1.00 92.00 89 TRP A O 1
ATOM 697 N N . PRO A 1 90 ? -7.548 -10.226 2.448 1.00 92.31 90 PRO A N 1
ATOM 698 C CA . PRO A 1 90 ? -8.237 -10.661 3.658 1.00 92.31 90 PRO A CA 1
ATOM 699 C C . PRO A 1 90 ? -7.293 -11.328 4.667 1.00 92.31 90 PRO A C 1
ATOM 701 O O . PRO A 1 90 ? -6.518 -12.217 4.320 1.00 92.31 90 PRO A O 1
ATOM 704 N N . TYR A 1 91 ? -7.408 -10.955 5.939 1.00 93.44 91 TYR A N 1
ATOM 705 C CA . TYR A 1 91 ? -6.716 -11.614 7.044 1.00 93.44 91 TYR A CA 1
ATOM 706 C C . TYR A 1 91 ? -7.598 -12.716 7.630 1.00 93.44 91 TYR A C 1
ATOM 708 O O . TYR A 1 91 ? -8.339 -12.497 8.589 1.00 93.44 91 TYR A O 1
ATOM 716 N N . ARG A 1 92 ? -7.552 -13.893 7.005 1.00 91.69 92 ARG A N 1
ATOM 717 C CA . ARG A 1 92 ? -8.283 -15.086 7.443 1.00 91.69 92 ARG A CA 1
ATOM 718 C C . ARG A 1 92 ? -7.594 -16.371 6.964 1.00 91.69 92 ARG A C 1
ATOM 720 O O . ARG A 1 92 ? -6.932 -16.322 5.924 1.00 91.69 92 ARG A O 1
ATOM 727 N N . PRO A 1 93 ? -7.798 -17.499 7.666 1.00 90.75 93 PRO A N 1
ATOM 728 C CA . PRO A 1 93 ? -7.515 -18.837 7.150 1.00 90.75 93 PRO A CA 1
ATOM 729 C C . PRO A 1 93 ? -8.119 -19.074 5.760 1.00 90.75 93 PRO A C 1
ATOM 731 O O . PRO A 1 93 ? -9.167 -18.515 5.420 1.00 90.75 93 PRO A O 1
ATOM 734 N N . GLY A 1 94 ? -7.461 -19.899 4.951 1.00 85.31 94 GLY A N 1
ATOM 735 C CA . GLY A 1 94 ? -7.906 -20.301 3.615 1.00 85.31 94 GLY A CA 1
ATOM 736 C C . GLY A 1 94 ? -7.661 -19.271 2.508 1.00 85.31 94 GLY A C 1
ATOM 737 O O . GLY A 1 94 ? -7.925 -19.558 1.339 1.00 85.31 94 GLY A O 1
ATOM 738 N N . PHE A 1 95 ? -7.144 -18.074 2.817 1.00 85.00 95 PHE A N 1
ATOM 739 C CA . PHE A 1 95 ? -6.777 -17.117 1.772 1.00 85.00 95 PHE A CA 1
ATOM 740 C C . PHE A 1 95 ? -5.651 -17.695 0.903 1.00 85.00 95 PHE A C 1
ATOM 742 O O . PHE A 1 95 ? -4.545 -17.935 1.386 1.00 85.00 95 PHE A O 1
ATOM 749 N N . ARG A 1 96 ? -5.944 -17.918 -0.387 1.00 79.50 96 ARG A N 1
ATOM 750 C CA . ARG A 1 96 ? -5.034 -18.563 -1.354 1.00 79.50 96 ARG A CA 1
ATOM 751 C C . ARG A 1 96 ? -4.501 -19.919 -0.867 1.00 79.50 96 ARG A C 1
ATOM 753 O O . ARG A 1 96 ? -3.309 -20.188 -0.968 1.00 79.50 96 ARG A O 1
ATOM 760 N N . GLY A 1 97 ? -5.371 -20.733 -0.265 1.00 83.94 97 GLY A N 1
ATOM 761 C CA . GLY A 1 97 ? -5.023 -22.085 0.186 1.00 83.94 97 GLY A CA 1
ATOM 762 C C . GLY A 1 97 ? -4.072 -22.142 1.386 1.00 83.94 97 GLY A C 1
ATOM 763 O O . GLY A 1 97 ? -3.606 -23.219 1.740 1.00 83.94 97 GLY A O 1
ATOM 764 N N . ARG A 1 98 ? -3.769 -21.007 2.027 1.00 84.62 98 ARG A N 1
ATOM 765 C CA . ARG A 1 98 ? -2.964 -20.977 3.253 1.00 84.62 98 ARG A CA 1
ATOM 766 C C . ARG A 1 98 ? -3.811 -21.419 4.439 1.00 84.62 98 ARG A C 1
ATOM 768 O O . ARG A 1 98 ? -4.913 -20.906 4.610 1.00 84.62 98 ARG A O 1
ATOM 775 N N . GLU A 1 99 ? -3.282 -22.315 5.267 1.00 89.25 99 GLU A N 1
ATOM 776 C CA . GLU A 1 99 ? -3.960 -22.749 6.496 1.00 89.25 99 GLU A CA 1
ATOM 777 C C . GLU A 1 99 ? -4.176 -21.567 7.448 1.00 89.25 99 GLU A C 1
ATOM 779 O O . GLU A 1 99 ? -5.298 -21.317 7.880 1.00 89.25 99 GLU A O 1
ATOM 784 N N . ASP A 1 100 ? -3.134 -20.765 7.674 1.00 91.69 100 ASP A N 1
ATOM 785 C CA . ASP A 1 100 ? -3.188 -19.610 8.567 1.00 91.69 100 ASP A CA 1
ATOM 786 C C . ASP A 1 100 ? -3.433 -18.282 7.844 1.00 91.69 100 ASP A C 1
ATOM 788 O O . ASP A 1 100 ? -3.101 -18.086 6.669 1.00 91.69 100 ASP A O 1
ATOM 792 N N . ALA A 1 101 ? -3.966 -17.315 8.596 1.00 90.38 101 ALA A N 1
ATOM 793 C CA . ALA A 1 101 ? -4.036 -15.931 8.153 1.00 90.38 101 ALA A CA 1
ATOM 794 C C . ALA A 1 101 ? -2.623 -15.361 7.931 1.00 90.38 101 ALA A C 1
ATOM 796 O O . ALA A 1 101 ? -1.716 -15.544 8.741 1.00 90.38 101 ALA A O 1
ATOM 797 N N . VAL A 1 102 ? -2.437 -14.635 6.828 1.00 89.62 102 VAL 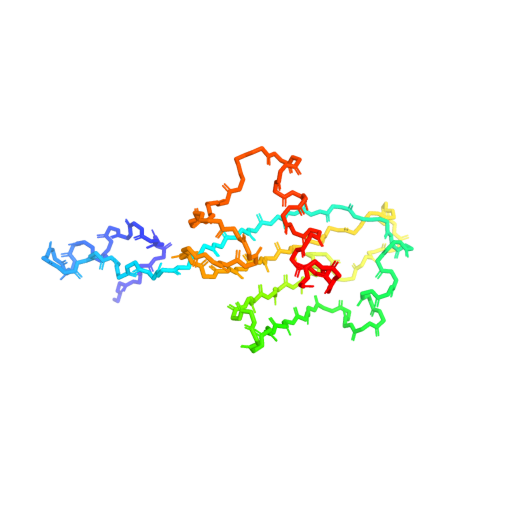A N 1
ATOM 798 C CA . VAL A 1 102 ? -1.106 -14.195 6.392 1.00 89.62 102 VAL A CA 1
ATOM 799 C C . VAL A 1 102 ? -0.871 -12.734 6.752 1.00 89.62 102 VAL A C 1
ATOM 801 O O . VAL A 1 102 ? -1.574 -11.846 6.265 1.00 89.62 102 VAL A O 1
ATOM 804 N N . ASP A 1 103 ? 0.149 -12.475 7.566 1.00 92.44 103 ASP A N 1
ATOM 805 C CA . ASP A 1 103 ? 0.644 -11.124 7.831 1.00 92.44 103 ASP A CA 1
ATOM 806 C C . ASP A 1 103 ? 1.594 -10.623 6.726 1.00 92.44 103 ASP A C 1
ATOM 808 O O . ASP A 1 103 ? 2.217 -11.424 6.021 1.00 92.44 103 ASP A O 1
ATOM 812 N N . PRO A 1 104 ? 1.745 -9.293 6.558 1.00 91.31 104 PRO A N 1
ATOM 813 C CA . PRO A 1 104 ? 2.708 -8.734 5.622 1.00 91.31 104 PRO A CA 1
ATOM 814 C C . PRO A 1 104 ? 4.133 -9.208 5.938 1.00 91.31 104 PRO A C 1
ATOM 816 O O . PRO A 1 104 ? 4.558 -9.149 7.098 1.00 91.31 104 PRO A O 1
ATOM 819 N N . PRO A 1 105 ? 4.915 -9.620 4.926 1.00 92.56 105 PRO A N 1
ATOM 820 C CA . PRO A 1 105 ? 6.308 -9.980 5.135 1.00 92.56 105 PRO A CA 1
ATOM 821 C C . PRO A 1 105 ? 7.114 -8.819 5.720 1.00 92.56 105 PRO A C 1
ATOM 823 O O . PRO A 1 105 ? 6.938 -7.654 5.354 1.00 92.56 105 PRO A O 1
ATOM 826 N N . LYS A 1 106 ? 8.046 -9.141 6.620 1.00 91.38 106 LYS A N 1
ATOM 827 C CA . LYS A 1 106 ? 8.898 -8.134 7.269 1.00 91.38 106 LYS A CA 1
ATOM 828 C C . LYS A 1 106 ? 10.120 -7.769 6.419 1.00 91.38 106 LYS A C 1
ATOM 830 O O . LYS A 1 106 ? 10.508 -6.602 6.396 1.00 91.38 106 LYS A O 1
ATOM 835 N N . SER A 1 107 ? 10.694 -8.736 5.700 1.00 93.50 107 SER A N 1
ATOM 836 C CA . SER A 1 107 ? 11.873 -8.539 4.846 1.00 93.50 107 SER A CA 1
ATOM 837 C C . SER A 1 107 ? 11.520 -7.877 3.513 1.00 93.50 107 SER A C 1
ATOM 839 O O . SER A 1 107 ? 10.432 -8.079 2.978 1.00 93.50 107 SER A O 1
ATOM 841 N N . ASN A 1 108 ? 12.452 -7.115 2.937 1.00 88.19 108 ASN A N 1
ATOM 842 C CA . ASN A 1 108 ? 12.232 -6.463 1.640 1.00 88.19 108 ASN A CA 1
ATOM 843 C C . ASN A 1 108 ? 12.043 -7.475 0.502 1.00 88.19 108 ASN A C 1
ATOM 845 O O . ASN A 1 108 ? 11.145 -7.300 -0.317 1.00 88.19 108 ASN A O 1
ATOM 849 N N . SER A 1 109 ? 12.811 -8.568 0.499 1.00 87.50 109 SER A N 1
ATOM 850 C CA . SER A 1 109 ? 12.633 -9.670 -0.454 1.00 87.50 109 SER A CA 1
ATOM 851 C C . SER A 1 109 ? 11.249 -10.310 -0.335 1.00 87.50 109 SER A C 1
ATOM 853 O O . SER A 1 109 ? 10.576 -10.520 -1.339 1.00 87.50 109 SER A O 1
ATOM 855 N N . GLY A 1 110 ? 10.778 -10.543 0.894 1.00 88.88 110 GLY A N 1
ATOM 856 C CA . GLY A 1 110 ? 9.443 -11.077 1.143 1.00 88.88 110 GLY A CA 1
ATOM 857 C C . GLY A 1 110 ? 8.339 -10.125 0.687 1.00 88.88 110 GLY A C 1
ATOM 858 O O . GLY A 1 110 ? 7.363 -10.565 0.089 1.00 88.88 110 GLY A O 1
ATOM 859 N N . LYS A 1 111 ? 8.497 -8.815 0.919 1.00 90.44 111 LYS A N 1
ATOM 860 C CA . LYS A 1 111 ? 7.534 -7.798 0.470 1.00 90.44 111 LYS A CA 1
ATOM 861 C C . LYS A 1 111 ? 7.438 -7.746 -1.052 1.00 90.44 111 LYS A C 1
ATOM 863 O O . LYS A 1 111 ? 6.334 -7.718 -1.586 1.00 90.44 111 LYS A O 1
ATOM 868 N N . PHE A 1 112 ? 8.580 -7.773 -1.738 1.00 85.19 112 PHE A N 1
ATOM 869 C CA . PHE A 1 112 ? 8.627 -7.817 -3.197 1.00 85.19 112 PHE A CA 1
ATOM 870 C C . PHE A 1 112 ? 7.929 -9.071 -3.739 1.00 85.19 112 PHE A C 1
ATOM 872 O O . PHE A 1 112 ? 7.059 -8.975 -4.603 1.00 85.19 112 PHE A O 1
ATOM 879 N N . LEU A 1 113 ? 8.236 -10.237 -3.165 1.00 84.31 113 LEU A N 1
ATOM 880 C CA . LEU A 1 113 ? 7.634 -11.507 -3.565 1.00 84.31 113 LEU A CA 1
ATOM 881 C C . LEU A 1 113 ? 6.114 -11.539 -3.322 1.00 84.31 113 LEU A C 1
ATOM 883 O O . LEU A 1 113 ? 5.361 -12.030 -4.161 1.00 84.31 113 LEU A O 1
ATOM 887 N N . ALA A 1 114 ? 5.641 -10.971 -2.209 1.00 84.50 114 ALA A N 1
ATOM 888 C CA . ALA A 1 114 ? 4.211 -10.856 -1.925 1.00 84.50 114 ALA A CA 1
ATOM 889 C C . ALA A 1 114 ? 3.475 -10.009 -2.973 1.00 84.50 114 ALA A C 1
ATOM 891 O O . ALA A 1 114 ? 2.377 -10.373 -3.390 1.00 84.50 114 ALA A O 1
ATOM 892 N N . VAL A 1 115 ? 4.084 -8.916 -3.435 1.00 83.81 115 VAL A N 1
ATOM 893 C CA . VAL A 1 115 ? 3.520 -8.073 -4.499 1.00 83.81 115 VAL A CA 1
ATOM 894 C C . VAL A 1 115 ? 3.529 -8.799 -5.845 1.00 83.81 115 VAL A C 1
ATOM 896 O O . VAL A 1 115 ? 2.518 -8.788 -6.542 1.00 83.81 115 VAL A O 1
ATOM 899 N N . TYR A 1 116 ? 4.618 -9.494 -6.180 1.00 75.56 116 TYR A N 1
ATOM 900 C CA . TYR A 1 116 ? 4.717 -10.287 -7.408 1.00 75.56 116 TYR A CA 1
ATOM 901 C C . TYR A 1 116 ? 3.626 -11.369 -7.489 1.00 75.56 116 TYR A C 1
ATOM 903 O O . TYR A 1 116 ? 2.908 -11.483 -8.485 1.00 75.56 116 TYR A O 1
ATOM 911 N N . HIS A 1 117 ? 3.424 -12.120 -6.403 1.00 73.75 117 HIS A N 1
ATOM 912 C CA . HIS A 1 117 ? 2.372 -13.133 -6.358 1.00 73.75 117 HIS A CA 1
ATOM 913 C C . HIS A 1 117 ? 0.969 -12.538 -6.289 1.00 73.75 117 HIS A C 1
ATOM 915 O O . HIS A 1 117 ? 0.030 -13.174 -6.765 1.00 73.75 117 HIS A O 1
ATOM 921 N N . ALA A 1 118 ? 0.777 -11.348 -5.716 1.00 68.56 118 ALA A N 1
ATOM 922 C CA . ALA A 1 118 ? -0.535 -10.705 -5.697 1.00 68.56 118 ALA A CA 1
ATOM 923 C C . ALA A 1 118 ? -1.092 -10.500 -7.119 1.00 68.56 118 ALA A C 1
ATOM 925 O O . ALA A 1 118 ? -2.292 -10.678 -7.314 1.00 68.56 118 ALA A O 1
ATOM 926 N N . GLY A 1 119 ? -0.223 -10.221 -8.099 1.00 58.59 119 GLY A N 1
ATOM 927 C CA . GLY A 1 119 ?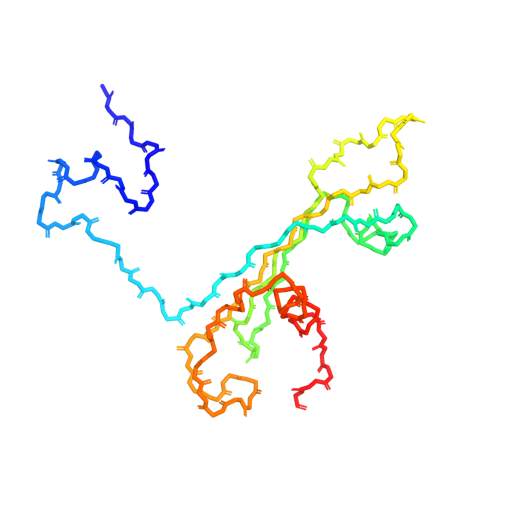 -0.586 -10.053 -9.511 1.00 58.59 119 GLY A CA 1
ATOM 928 C C . GLY A 1 119 ? -0.570 -11.324 -10.371 1.00 58.59 119 GLY A C 1
ATOM 929 O O . GLY A 1 119 ? -1.004 -11.262 -11.516 1.00 58.59 119 GLY A O 1
ATOM 930 N N . SER A 1 120 ? -0.088 -12.462 -9.858 1.00 55.91 120 SER A N 1
ATOM 931 C CA . SER A 1 120 ? 0.014 -13.708 -10.634 1.00 55.91 120 SER A CA 1
ATOM 932 C C . SER A 1 120 ? -1.276 -14.541 -10.519 1.00 55.91 120 SER A C 1
ATOM 934 O O . SER A 1 120 ? -1.643 -14.906 -9.398 1.00 55.91 120 SER A O 1
ATOM 936 N N . PRO A 1 121 ? -1.962 -14.865 -11.633 1.00 49.66 121 PRO A N 1
ATOM 937 C CA . PRO A 1 121 ? -3.197 -15.655 -11.619 1.00 49.66 121 PRO A CA 1
ATOM 938 C C . PRO A 1 121 ? -2.984 -17.166 -11.397 1.00 49.66 121 PRO A C 1
ATOM 940 O O . PRO A 1 121 ? -3.950 -17.871 -11.138 1.00 49.66 121 PRO A O 1
ATOM 943 N N . GLU A 1 122 ? -1.748 -17.671 -11.458 1.00 42.19 122 GLU A N 1
ATOM 944 C CA . GLU A 1 122 ? -1.460 -19.112 -11.621 1.00 42.19 122 GLU A CA 1
ATOM 945 C C . GLU A 1 122 ? -1.170 -19.900 -10.326 1.00 42.19 122 GLU A C 1
ATOM 947 O O . GLU A 1 122 ? -0.469 -20.906 -10.346 1.00 42.19 122 GLU A O 1
ATOM 952 N N . LEU A 1 123 ? -1.693 -19.470 -9.178 1.00 41.56 123 LEU A N 1
ATOM 953 C CA . LEU A 1 123 ? -1.589 -20.229 -7.914 1.00 41.56 123 LEU A CA 1
ATOM 954 C C . LEU A 1 123 ? -2.955 -20.377 -7.223 1.00 41.56 123 LEU A C 1
ATOM 956 O O . LEU A 1 123 ? -3.060 -20.245 -6.002 1.00 41.56 123 LEU A O 1
ATOM 960 N N . GLY A 1 124 ? -4.001 -20.580 -8.027 1.00 36.19 124 GLY A N 1
ATOM 961 C CA . GLY A 1 124 ? -5.350 -20.943 -7.589 1.00 36.19 124 GLY A CA 1
ATOM 962 C C . GLY A 1 124 ? -5.646 -22.407 -7.860 1.00 36.19 124 GLY A C 1
ATOM 963 O O . GLY A 1 124 ? -5.194 -22.893 -8.919 1.00 36.19 124 GLY A O 1
#

Organism: NCBI:txid1513339

Foldseek 3Di:
DDDFPPPQPTPVLCVVPVPPSHDDDAQKAKAKDKDKDFLVRCVVVCVVPVAKDKDADPVFRKIKIKGWPDPPDDPPDDRITIMMIMMMGGQAAPRLHHRHGDYQDPDPVSNVVVRVVSPDPPSD

pLDDT: mean 84.23, std 12.7, range [36.19, 96.62]